Protein AF-A0A2X3CPF1-F1 (afdb_monomer_lite)

InterPro domains:
  IPR004199 Beta galactosidase small chain/ domain 5 [PF02929] (1-70)
  IPR011013 Galactose mutarotase-like domain superfamily [SSF74650] (1-70)
  IPR014718 Glycoside hydrolase-type carbohydrate-binding [G3DSA:2.70.98.10] (1-72)

Organism: Klebsiella pneumoniae (NCBI:txid573)

Structure (mmCIF, N/CA/C/O backbone):
data_AF-A0A2X3CPF1-F1
#
_entry.id   AF-A0A2X3CPF1-F1
#
loop_
_atom_site.group_PDB
_atom_site.id
_atom_site.type_symbol
_atom_site.label_atom_id
_atom_site.label_alt_id
_atom_site.label_comp_id
_atom_site.label_asym_id
_atom_site.label_entity_id
_atom_site.label_seq_id
_atom_site.pdbx_PDB_ins_code
_atom_site.Cartn_x
_atom_site.Cartn_y
_atom_site.Cartn_z
_atom_site.occupancy
_atom_site.B_iso_or_equiv
_atom_site.auth_seq_id
_atom_site.auth_comp_id
_atom_site.auth_asym_id
_atom_site.auth_atom_id
_atom_site.pdbx_PDB_model_num
ATOM 1 N N . MET A 1 1 ? -9.062 -0.746 -3.813 1.00 63.88 1 MET A N 1
ATOM 2 C CA . MET A 1 1 ? -9.757 0.383 -4.472 1.00 63.88 1 MET A CA 1
ATOM 3 C C . MET A 1 1 ? -8.732 1.119 -5.311 1.00 63.88 1 MET A C 1
ATOM 5 O O . MET A 1 1 ? -7.935 1.844 -4.740 1.00 63.88 1 MET A O 1
ATOM 9 N N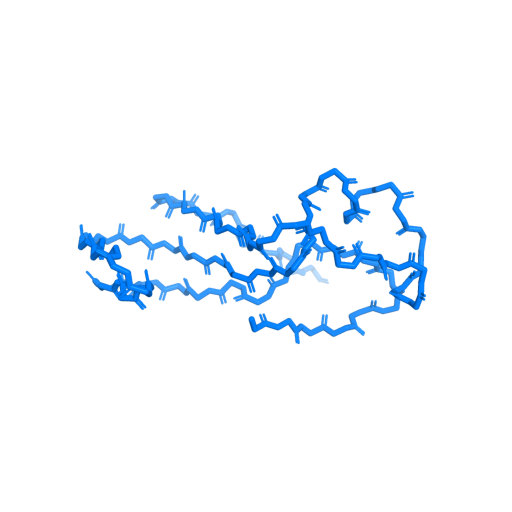 . THR A 1 2 ? -8.698 0.895 -6.622 1.00 70.81 2 THR A N 1
ATOM 10 C CA . THR A 1 2 ? -7.639 1.439 -7.486 1.00 70.81 2 THR A CA 1
ATOM 11 C C . THR A 1 2 ? -8.218 2.323 -8.583 1.00 70.81 2 THR A C 1
ATOM 13 O O . THR A 1 2 ? -9.317 2.058 -9.075 1.00 70.81 2 THR A O 1
ATOM 16 N N . THR A 1 3 ? -7.478 3.367 -8.948 1.00 77.19 3 THR A N 1
ATOM 17 C CA . THR A 1 3 ? -7.723 4.163 -10.152 1.00 77.19 3 THR A CA 1
ATOM 18 C C . THR A 1 3 ? -6.684 3.742 -11.192 1.00 77.19 3 THR A C 1
ATOM 20 O O . THR A 1 3 ? -5.495 3.950 -10.946 1.00 77.19 3 THR A O 1
ATOM 23 N N . PRO A 1 4 ? -7.082 3.154 -12.335 1.00 80.69 4 PRO A N 1
ATOM 24 C CA . PRO A 1 4 ? -6.142 2.605 -13.310 1.00 80.69 4 PRO A CA 1
ATOM 25 C C . PRO A 1 4 ? -5.511 3.719 -14.161 1.00 80.69 4 PRO A C 1
ATOM 27 O O . PRO A 1 4 ? -5.902 3.950 -15.305 1.00 80.69 4 PRO A O 1
ATOM 30 N N . TYR A 1 5 ? -4.544 4.443 -13.597 1.00 86.75 5 TYR A N 1
ATOM 31 C CA . TYR A 1 5 ? -3.727 5.387 -14.361 1.00 86.75 5 TYR A CA 1
ATOM 32 C C . TYR A 1 5 ? -2.926 4.658 -15.442 1.00 86.75 5 TYR A C 1
ATOM 34 O O . TYR A 1 5 ? -2.425 3.565 -15.201 1.00 86.75 5 TYR A O 1
ATOM 42 N N . ILE A 1 6 ? -2.791 5.273 -16.627 1.00 88.94 6 ILE A N 1
ATOM 43 C CA . ILE A 1 6 ? -2.085 4.672 -17.775 1.00 88.94 6 ILE A CA 1
ATOM 44 C C . ILE A 1 6 ? -0.675 4.234 -17.376 1.00 88.94 6 ILE A C 1
ATOM 46 O O . ILE A 1 6 ? -0.310 3.092 -17.649 1.00 88.94 6 ILE A O 1
ATOM 50 N N . PHE A 1 7 ? 0.047 5.125 -16.694 1.00 90.44 7 PHE A N 1
ATOM 51 C CA . PHE A 1 7 ? 1.318 4.857 -16.035 1.00 90.44 7 PHE A CA 1
ATOM 52 C C . PHE A 1 7 ? 1.034 4.518 -14.568 1.00 90.44 7 PHE A C 1
ATOM 54 O O . PHE A 1 7 ? 0.533 5.389 -13.846 1.00 90.44 7 PHE A O 1
ATOM 61 N N . PRO A 1 8 ? 1.280 3.272 -14.135 1.00 90.56 8 PRO A N 1
ATOM 62 C CA . PRO A 1 8 ? 1.059 2.856 -12.760 1.00 90.56 8 PRO A CA 1
ATOM 63 C C . PRO A 1 8 ? 1.832 3.732 -11.769 1.00 90.56 8 PRO A C 1
ATOM 65 O O . PRO A 1 8 ? 3.0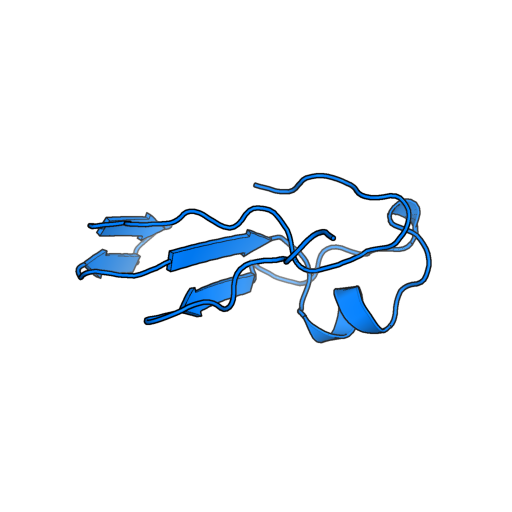27 3.964 -11.902 1.00 90.56 8 PRO A O 1
ATOM 68 N N . THR A 1 9 ? 1.125 4.226 -10.760 1.00 86.56 9 THR A N 1
ATOM 69 C CA . THR A 1 9 ? 1.688 4.926 -9.601 1.00 86.56 9 THR A CA 1
ATOM 70 C C . THR A 1 9 ? 0.870 4.559 -8.374 1.00 86.56 9 THR A C 1
ATOM 72 O O . THR A 1 9 ? -0.231 4.013 -8.501 1.00 86.56 9 THR A O 1
ATOM 75 N N . GLU A 1 10 ? 1.359 4.900 -7.183 1.00 81.06 10 GLU A N 1
ATOM 76 C CA . GLU A 1 10 ? 0.539 4.798 -5.979 1.00 81.06 10 GLU A CA 1
ATOM 77 C C . GLU A 1 10 ? -0.783 5.560 -6.167 1.00 81.06 10 GLU A C 1
ATOM 79 O O . GLU A 1 10 ? -0.824 6.676 -6.695 1.00 81.06 10 GLU A O 1
ATOM 84 N N . ASN A 1 11 ? -1.889 4.907 -5.819 1.00 82.44 11 ASN A N 1
ATOM 85 C CA . ASN A 1 11 ? -3.231 5.434 -6.007 1.00 82.44 11 ASN A CA 1
ATOM 86 C C . ASN A 1 11 ? -4.202 4.813 -4.995 1.00 82.44 11 ASN A C 1
ATOM 88 O O . ASN A 1 11 ? -3.894 3.832 -4.325 1.00 82.44 11 ASN A O 1
ATOM 92 N N . GLY A 1 12 ? -5.398 5.395 -4.887 1.00 84.12 12 GLY A N 1
ATOM 93 C CA . GLY A 1 12 ? -6.451 4.841 -4.035 1.00 84.12 12 GLY A CA 1
ATOM 94 C C . GLY A 1 12 ? -6.285 5.109 -2.538 1.00 84.12 12 GLY A C 1
ATOM 95 O O . GLY A 1 12 ? -7.007 4.497 -1.753 1.00 84.12 12 GLY A O 1
ATOM 96 N N . LEU A 1 13 ? -5.389 6.027 -2.152 1.00 88.88 13 LEU A N 1
ATOM 97 C CA . LEU A 1 13 ? -5.206 6.449 -0.764 1.00 88.88 13 LEU A CA 1
ATOM 98 C C . LEU A 1 13 ? -6.528 6.960 -0.162 1.00 88.88 13 LEU A C 1
ATOM 100 O O . LEU A 1 13 ? -7.313 7.677 -0.799 1.00 88.88 13 LEU A O 1
ATOM 104 N N . ARG A 1 14 ? -6.782 6.557 1.077 1.00 89.81 14 ARG A N 1
ATOM 105 C CA . ARG A 1 14 ? -7.864 7.018 1.941 1.00 89.81 14 ARG A CA 1
ATOM 106 C C . ARG A 1 14 ? -7.227 7.729 3.116 1.00 89.81 14 ARG A C 1
ATOM 108 O O . ARG A 1 14 ? -6.462 7.115 3.851 1.00 89.81 14 ARG A O 1
ATOM 115 N N . CYS A 1 15 ? -7.518 9.016 3.252 1.00 90.38 15 CYS A N 1
ATOM 116 C CA . CYS A 1 15 ? -6.973 9.833 4.327 1.00 90.38 15 CYS A CA 1
ATOM 117 C C . CYS 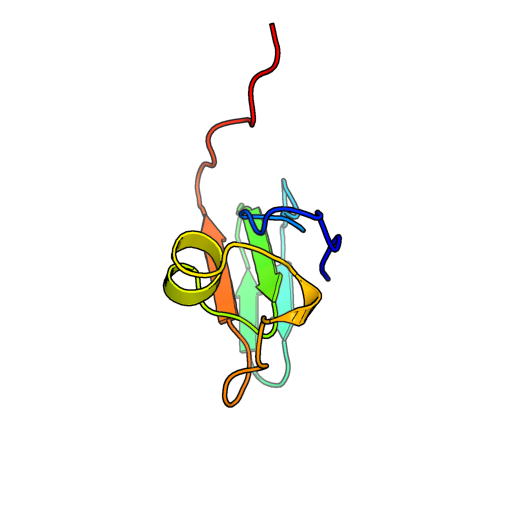A 1 15 ? -7.882 9.817 5.564 1.00 90.38 15 CYS A C 1
ATOM 119 O O . CYS A 1 15 ? -9.013 9.336 5.491 1.00 90.38 15 CYS A O 1
ATOM 121 N N . ASP A 1 16 ? -7.361 10.315 6.687 1.00 90.62 16 ASP A N 1
ATOM 122 C CA . ASP A 1 16 ? -8.066 10.537 7.960 1.00 90.62 16 ASP A CA 1
ATOM 123 C C . ASP A 1 16 ? -8.930 9.350 8.421 1.00 90.62 16 ASP A C 1
ATOM 125 O O . ASP A 1 16 ? -10.050 9.495 8.917 1.00 90.62 16 ASP A O 1
ATOM 129 N N . THR A 1 17 ? -8.413 8.136 8.221 1.00 93.12 17 THR A N 1
ATOM 130 C CA . THR A 1 17 ? -9.110 6.897 8.554 1.00 93.12 17 THR A CA 1
ATOM 131 C C . THR A 1 17 ? -8.976 6.613 10.041 1.00 93.12 17 THR A C 1
ATOM 133 O O . THR A 1 17 ? -7.875 6.635 10.589 1.00 93.12 17 THR A O 1
ATOM 136 N N . GLN A 1 18 ? -10.117 6.325 10.672 1.00 95.00 18 GLN A N 1
ATOM 137 C CA . GLN A 1 18 ? -10.200 5.995 12.096 1.00 95.00 18 GLN A CA 1
ATOM 138 C C . GLN A 1 18 ? -10.141 4.487 12.363 1.00 95.00 18 GLN A C 1
ATOM 140 O O . GLN A 1 18 ? -9.641 4.043 13.398 1.00 95.00 18 GLN A O 1
ATOM 145 N N . ALA A 1 19 ? -10.662 3.698 11.423 1.00 94.94 19 ALA A N 1
ATOM 146 C CA . ALA A 1 19 ? -10.659 2.249 11.487 1.00 94.94 19 ALA A CA 1
ATOM 147 C C . ALA A 1 19 ? -10.656 1.624 10.086 1.00 94.94 19 ALA A C 1
ATOM 149 O O . ALA A 1 19 ? -11.253 2.164 9.152 1.00 94.94 19 ALA A O 1
ATOM 150 N N . LEU A 1 20 ? -10.006 0.470 9.964 1.00 94.94 20 LEU A N 1
ATOM 151 C CA . LEU A 1 20 ? -10.031 -0.399 8.795 1.00 94.94 20 LEU A CA 1
ATOM 152 C C . LEU A 1 20 ? -10.352 -1.825 9.243 1.00 94.94 20 LEU A C 1
ATOM 154 O O . LEU A 1 20 ? -9.585 -2.433 9.991 1.00 94.94 20 LEU A O 1
ATOM 158 N N . ASP A 1 21 ? -11.451 -2.361 8.719 1.00 95.12 21 ASP A N 1
ATOM 159 C CA . ASP A 1 21 ? -11.808 -3.772 8.817 1.00 95.12 21 ASP A CA 1
ATOM 160 C C . ASP A 1 21 ? -11.481 -4.473 7.496 1.00 95.12 21 ASP A C 1
ATOM 162 O O . ASP A 1 21 ? -12.018 -4.127 6.439 1.00 95.12 21 ASP A O 1
ATOM 166 N N . TRP A 1 22 ? -10.596 -5.470 7.546 1.00 92.19 22 TRP A N 1
ATOM 167 C CA . TRP A 1 22 ? -10.227 -6.262 6.375 1.00 92.19 22 TRP A CA 1
ATOM 168 C C . TRP A 1 22 ? -10.113 -7.752 6.703 1.00 92.19 22 TRP A C 1
ATOM 170 O O . TRP A 1 22 ? -9.146 -8.227 7.306 1.00 92.19 22 TRP A O 1
ATOM 180 N N . GLY A 1 23 ? -11.110 -8.526 6.271 1.00 91.19 23 GLY A N 1
ATOM 181 C CA . GLY A 1 23 ? -11.195 -9.949 6.582 1.00 91.19 23 GLY A CA 1
ATOM 182 C C . GLY A 1 23 ? -11.292 -10.177 8.092 1.00 91.19 23 GLY A C 1
ATOM 183 O O . GLY A 1 23 ? -12.319 -9.893 8.694 1.00 91.19 23 GLY A O 1
ATOM 184 N N . ARG A 1 24 ? -10.224 -10.712 8.695 1.00 94.06 24 ARG A N 1
ATOM 185 C CA . ARG A 1 24 ? -10.120 -10.946 10.150 1.00 94.06 24 ARG A CA 1
ATOM 186 C C . ARG A 1 24 ? -9.328 -9.864 10.889 1.00 94.06 24 ARG A C 1
ATOM 188 O O . ARG A 1 24 ? -9.152 -9.971 12.098 1.00 94.06 24 ARG A O 1
ATOM 195 N N . TRP A 1 25 ? -8.811 -8.874 10.169 1.00 92.06 25 TRP A N 1
ATOM 196 C CA . TRP A 1 25 ? -7.987 -7.813 10.729 1.00 92.06 25 TRP A CA 1
ATOM 197 C C . TRP A 1 25 ? -8.837 -6.586 11.029 1.00 92.06 25 TRP A C 1
ATOM 199 O O . TRP A 1 25 ? -9.618 -6.155 10.183 1.00 92.06 25 TRP A O 1
ATOM 209 N N . HIS A 1 26 ? -8.630 -6.026 12.217 1.00 95.50 26 HIS A N 1
ATOM 210 C CA . HIS A 1 26 ? -9.161 -4.737 12.633 1.00 95.50 26 HIS A CA 1
ATOM 211 C C . HIS A 1 26 ? -7.988 -3.836 13.008 1.00 95.50 26 HIS A C 1
ATOM 213 O O . HIS A 1 26 ? -7.145 -4.218 13.825 1.00 95.50 26 HIS A O 1
ATOM 219 N N . ILE A 1 27 ? -7.924 -2.657 12.399 1.00 94.31 27 ILE A N 1
ATOM 220 C CA . ILE A 1 27 ? -6.875 -1.667 12.636 1.00 94.31 27 ILE A CA 1
ATOM 221 C C . ILE A 1 27 ? -7.559 -0.361 13.004 1.00 94.31 27 ILE A C 1
ATOM 223 O O . ILE A 1 27 ? -8.362 0.142 12.228 1.00 94.31 27 ILE A O 1
ATOM 227 N N . SER A 1 28 ? -7.228 0.196 14.165 1.00 96.31 28 SER A N 1
ATOM 228 C CA . SER A 1 28 ? -7.794 1.447 14.675 1.00 96.31 28 SER A CA 1
ATOM 229 C C . SER A 1 28 ? -6.693 2.461 14.971 1.00 96.31 28 SER A C 1
ATOM 231 O O . SER A 1 28 ? -5.642 2.088 15.495 1.00 96.31 28 SER A O 1
ATOM 233 N N . GLY A 1 29 ? -6.938 3.739 14.703 1.00 93.88 29 GLY A N 1
ATOM 234 C CA . GLY A 1 29 ? -5.976 4.815 14.948 1.00 93.88 29 GLY A CA 1
ATOM 235 C C . GLY A 1 29 ? -6.282 6.030 14.085 1.00 93.88 29 GLY A C 1
ATOM 236 O O . GLY A 1 29 ? -7.375 6.137 13.558 1.00 93.88 29 GLY A O 1
ATOM 237 N N . HIS A 1 30 ? -5.324 6.936 13.918 1.00 94.69 30 HIS A N 1
ATOM 238 C CA . HIS A 1 30 ? -5.414 7.988 12.908 1.00 94.69 30 HIS A CA 1
ATOM 239 C C . HIS A 1 30 ? -4.363 7.718 11.840 1.00 94.69 30 HIS A C 1
ATOM 241 O O . HIS A 1 30 ? -3.168 7.872 12.099 1.00 94.69 30 HIS A O 1
ATOM 247 N N . PHE A 1 31 ? -4.800 7.258 10.673 1.00 94.25 31 PHE A N 1
ATOM 248 C CA . PHE A 1 31 ? -3.895 6.827 9.614 1.00 94.25 31 PHE A CA 1
ATOM 249 C C . PHE A 1 31 ? -4.487 7.073 8.229 1.00 94.25 31 PHE A C 1
ATOM 251 O O . PHE A 1 31 ? -5.649 7.456 8.055 1.00 94.25 31 PHE A O 1
ATOM 258 N N . HIS A 1 32 ? -3.662 6.854 7.221 1.00 93.50 32 HIS A N 1
ATOM 259 C CA . HIS A 1 32 ? -4.054 6.792 5.829 1.00 93.50 32 HIS A CA 1
ATOM 260 C C . HIS A 1 32 ? -3.760 5.395 5.307 1.00 93.50 32 HIS A C 1
ATOM 262 O O . HIS A 1 32 ? -2.836 4.734 5.783 1.00 93.50 32 HIS A O 1
ATOM 268 N N . PHE A 1 33 ? -4.555 4.917 4.357 1.00 94.00 33 PHE A N 1
ATOM 269 C CA . PHE A 1 33 ? -4.322 3.590 3.806 1.00 94.00 33 PHE A CA 1
ATOM 270 C C . PHE A 1 33 ? -4.667 3.482 2.330 1.00 94.00 33 PHE A C 1
ATOM 272 O O . PHE A 1 33 ? -5.523 4.203 1.815 1.00 94.00 33 PHE A O 1
ATOM 279 N N . SER A 1 34 ? -4.028 2.537 1.654 1.00 93.06 34 SER A N 1
ATOM 280 C CA . SER A 1 34 ? -4.401 2.095 0.312 1.00 93.06 34 SER A CA 1
ATOM 281 C C . SER A 1 34 ? -4.500 0.570 0.288 1.00 93.06 34 SER A C 1
ATOM 283 O O . SER A 1 34 ? -3.862 -0.123 1.078 1.00 93.06 34 SER A O 1
ATOM 285 N N . VAL A 1 35 ? -5.364 0.042 -0.585 1.00 92.94 35 VAL A N 1
ATOM 286 C CA . VAL A 1 35 ? -5.576 -1.405 -0.749 1.00 92.94 35 VAL A CA 1
ATOM 287 C C . VAL A 1 35 ? -5.602 -1.735 -2.229 1.00 92.94 35 VAL A C 1
ATOM 289 O O . VAL A 1 35 ? -6.478 -1.244 -2.960 1.00 92.94 35 VAL A O 1
ATOM 292 N N . GLN A 1 36 ? -4.683 -2.590 -2.662 1.00 92.81 36 GLN A N 1
ATOM 293 C CA . GLN A 1 36 ? -4.495 -2.927 -4.069 1.00 92.81 36 GLN A CA 1
ATOM 294 C C . GLN A 1 36 ? -4.001 -4.367 -4.274 1.00 92.81 36 GLN A C 1
ATOM 296 O O . GLN A 1 36 ? -3.368 -4.934 -3.389 1.00 92.81 36 GLN A O 1
ATOM 301 N N . PRO A 1 37 ? -4.273 -4.972 -5.443 1.00 93.06 37 PRO A N 1
ATOM 302 C CA . PRO A 1 37 ? -3.802 -6.320 -5.764 1.00 93.06 37 PRO A CA 1
ATOM 303 C C . PRO A 1 37 ? -2.333 -6.364 -6.231 1.00 93.06 37 PRO A C 1
ATOM 305 O O . PRO A 1 37 ? -1.856 -7.423 -6.624 1.00 93.06 37 PRO A O 1
ATOM 308 N N . TRP A 1 38 ? -1.618 -5.235 -6.214 1.00 94.50 38 TRP A N 1
ATOM 309 C CA . TRP A 1 38 ? -0.255 -5.104 -6.734 1.00 94.50 38 TRP A CA 1
ATOM 310 C C . TRP A 1 38 ? 0.684 -4.505 -5.693 1.00 94.50 38 TRP A C 1
ATOM 312 O O . TRP A 1 38 ? 0.292 -3.592 -4.964 1.00 94.50 38 TRP A O 1
ATOM 322 N N . SER A 1 39 ? 1.929 -4.976 -5.649 1.00 93.56 39 SER A N 1
ATOM 323 C CA . SER A 1 39 ? 2.951 -4.405 -4.773 1.00 93.56 39 SER A CA 1
ATOM 324 C C . SER A 1 39 ? 3.408 -3.020 -5.243 1.00 93.56 39 SER A C 1
ATOM 326 O O . SER A 1 39 ? 3.338 -2.682 -6.428 1.00 93.56 39 SER A O 1
ATOM 328 N N . THR A 1 40 ? 3.985 -2.235 -4.327 1.00 91.75 40 THR A N 1
ATOM 329 C CA . THR A 1 40 ? 4.678 -0.981 -4.674 1.00 91.75 40 THR 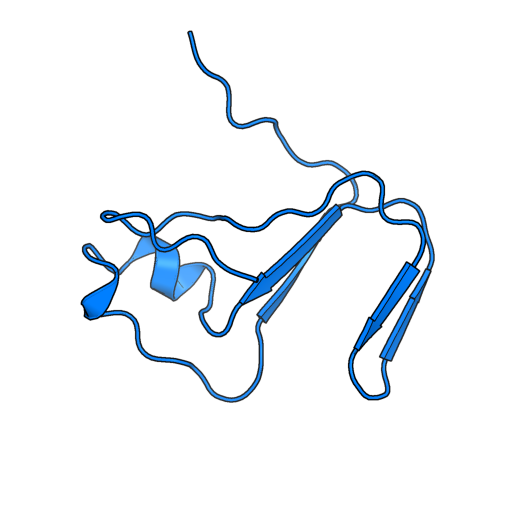A CA 1
ATOM 330 C C . THR A 1 40 ? 5.791 -1.216 -5.695 1.00 91.75 40 THR A C 1
ATOM 332 O O . THR A 1 40 ? 5.970 -0.414 -6.605 1.00 91.75 40 THR 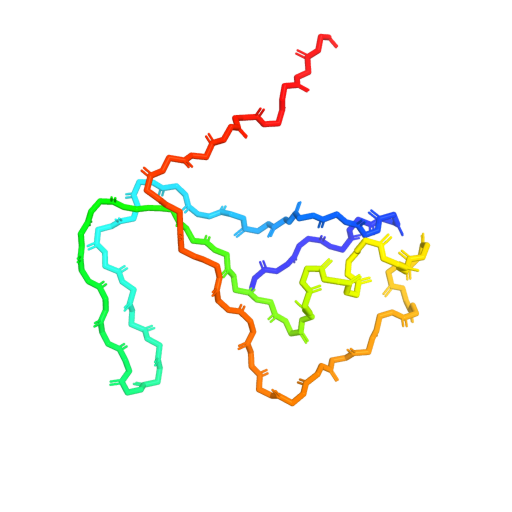A O 1
ATOM 335 N N . ARG A 1 41 ? 6.499 -2.350 -5.601 1.00 94.56 41 ARG A N 1
ATOM 336 C CA . ARG A 1 41 ? 7.514 -2.749 -6.583 1.00 94.56 41 ARG A CA 1
ATOM 337 C C . ARG A 1 41 ? 6.907 -2.864 -7.979 1.00 94.56 41 ARG A C 1
ATOM 339 O O . ARG A 1 41 ? 7.429 -2.273 -8.917 1.00 94.56 41 ARG A O 1
ATOM 346 N N . GLN A 1 42 ? 5.791 -3.579 -8.111 1.00 95.19 42 GLN A N 1
ATOM 347 C CA . GLN A 1 42 ? 5.146 -3.770 -9.404 1.00 95.19 42 GLN A CA 1
ATOM 348 C C . GLN A 1 42 ? 4.620 -2.455 -9.990 1.00 95.19 42 GLN A C 1
ATOM 350 O O . GLN A 1 42 ? 4.778 -2.224 -11.187 1.00 95.19 42 GLN A O 1
ATOM 355 N N . LEU A 1 43 ? 4.064 -1.573 -9.150 1.00 93.38 43 LEU A N 1
ATOM 356 C CA . LEU A 1 43 ? 3.668 -0.224 -9.563 1.00 93.38 43 LEU A CA 1
ATOM 357 C C . LEU A 1 43 ? 4.847 0.593 -10.110 1.00 93.38 43 LEU A C 1
ATOM 359 O O . LEU A 1 43 ? 4.668 1.341 -11.059 1.00 93.38 43 LEU A O 1
ATOM 363 N N . MET A 1 44 ? 6.037 0.468 -9.517 1.00 92.75 44 MET A N 1
ATOM 364 C CA . MET A 1 44 ? 7.227 1.217 -9.943 1.00 92.75 44 MET A CA 1
ATOM 365 C C . MET A 1 44 ? 7.895 0.639 -11.196 1.00 92.75 44 MET A C 1
ATOM 367 O O . MET A 1 44 ? 8.535 1.377 -11.938 1.00 92.75 44 MET A O 1
ATOM 371 N N . GLU A 1 45 ? 7.792 -0.673 -11.408 1.00 95.81 45 GLU A N 1
ATOM 372 C CA . GLU A 1 45 ? 8.513 -1.389 -12.471 1.00 95.81 45 GLU A CA 1
ATOM 373 C C . GLU A 1 45 ? 7.670 -1.618 -13.736 1.00 95.81 45 GLU A C 1
ATOM 375 O O . GLU A 1 45 ? 8.208 -2.005 -14.773 1.00 95.81 45 GLU A O 1
ATOM 380 N N . THR A 1 46 ? 6.356 -1.393 -13.674 1.00 94.62 46 THR A N 1
ATOM 381 C CA . THR A 1 46 ? 5.449 -1.656 -14.796 1.00 94.62 46 THR A CA 1
ATOM 382 C C . THR A 1 46 ? 5.086 -0.370 -15.518 1.00 94.62 46 THR A C 1
ATOM 384 O O . THR A 1 46 ? 4.418 0.490 -14.963 1.00 94.62 46 THR A O 1
ATOM 387 N N . ASP A 1 47 ? 5.424 -0.272 -16.804 1.00 93.88 47 ASP A N 1
ATOM 388 C CA . ASP A 1 47 ? 5.174 0.959 -17.565 1.00 93.88 47 ASP A CA 1
ATOM 389 C C . ASP A 1 47 ? 3.689 1.235 -17.850 1.00 93.88 47 ASP A C 1
ATOM 391 O O . ASP A 1 47 ? 3.321 2.371 -18.129 1.00 93.88 47 ASP A O 1
ATOM 395 N N . HIS A 1 48 ? 2.841 0.201 -17.913 1.00 94.38 48 HIS A N 1
ATOM 396 C CA . HIS A 1 48 ? 1.452 0.330 -18.371 1.00 94.38 48 HIS A CA 1
ATOM 397 C C . HIS A 1 48 ? 0.496 -0.537 -17.554 1.00 94.38 48 HIS A C 1
ATOM 399 O O . HIS A 1 48 ? 0.740 -1.728 -17.376 1.00 94.38 48 HIS A O 1
ATOM 405 N N . TRP A 1 49 ? -0.645 0.030 -17.156 1.00 91.06 49 TRP A N 1
ATOM 406 C CA . TRP A 1 49 ? -1.609 -0.628 -16.261 1.00 91.06 49 TRP A CA 1
ATOM 407 C C . TRP A 1 49 ? -2.059 -2.028 -16.703 1.00 91.06 49 TRP A C 1
ATOM 409 O O . TRP A 1 49 ? -2.207 -2.914 -15.871 1.00 91.06 49 TRP A O 1
ATOM 419 N N . HIS A 1 50 ? -2.246 -2.259 -18.005 1.00 92.50 50 HIS A N 1
ATOM 420 C CA . HIS A 1 50 ? -2.730 -3.546 -18.516 1.00 92.50 50 HIS A CA 1
ATOM 421 C C . HIS A 1 50 ? -1.685 -4.670 -18.416 1.00 92.50 50 HIS A C 1
ATOM 423 O O . HIS A 1 50 ? -2.016 -5.828 -18.655 1.00 92.50 50 HIS A O 1
ATOM 429 N N . LYS A 1 51 ? -0.425 -4.336 -18.105 1.00 94.75 51 LYS A N 1
ATOM 430 C CA . LYS A 1 51 ? 0.654 -5.301 -17.856 1.00 94.75 51 LYS A CA 1
ATOM 431 C C . LYS A 1 51 ? 0.747 -5.707 -16.382 1.00 94.75 51 LYS A C 1
ATOM 433 O O . LYS A 1 51 ? 1.490 -6.632 -16.067 1.00 94.75 51 LYS A O 1
ATOM 438 N N . MET A 1 52 ? 0.017 -5.022 -15.499 1.00 94.12 52 MET A N 1
ATOM 439 C CA . MET A 1 52 ? -0.027 -5.350 -14.081 1.00 94.12 52 MET A CA 1
ATOM 440 C C . MET A 1 52 ? -0.712 -6.709 -13.886 1.00 94.12 52 MET A C 1
ATOM 442 O O . MET A 1 52 ? -1.784 -6.973 -14.430 1.00 94.12 52 MET A O 1
ATOM 446 N N . GLN A 1 53 ? -0.111 -7.560 -13.072 1.00 95.12 53 GLN A N 1
ATOM 447 C CA . GLN A 1 53 ? -0.574 -8.888 -12.702 1.00 95.12 53 GLN A CA 1
ATOM 448 C C . GLN A 1 53 ? -0.884 -8.900 -11.212 1.00 95.12 53 GLN A C 1
ATOM 450 O O . GLN A 1 53 ? -0.019 -8.593 -10.395 1.00 95.12 53 GLN A O 1
ATOM 455 N N . ALA A 1 54 ? -2.126 -9.232 -10.860 1.00 94.50 54 ALA A N 1
ATOM 456 C CA . ALA A 1 54 ? -2.502 -9.388 -9.461 1.00 94.50 54 ALA A CA 1
ATOM 457 C C . ALA A 1 54 ? -1.576 -10.406 -8.779 1.00 94.50 54 ALA A C 1
ATOM 459 O O . ALA A 1 54 ? -1.349 -11.494 -9.308 1.00 94.50 54 ALA A O 1
ATOM 460 N N . GLU A 1 55 ? -1.036 -10.022 -7.631 1.00 95.12 55 GLU A N 1
ATOM 461 C CA . GLU A 1 55 ? -0.198 -10.883 -6.803 1.00 95.12 55 GLU A CA 1
ATOM 462 C C . GLU A 1 55 ? -1.069 -11.666 -5.813 1.00 95.12 55 GLU A C 1
ATOM 464 O O . GLU A 1 55 ? -2.227 -11.312 -5.568 1.00 95.12 55 GLU A O 1
ATOM 469 N N . ASP A 1 56 ? -0.518 -12.731 -5.232 1.00 95.81 56 ASP A N 1
ATOM 470 C CA . ASP A 1 56 ? -1.245 -13.540 -4.258 1.00 95.81 56 ASP A CA 1
ATOM 471 C C . ASP A 1 56 ? -1.630 -12.708 -3.026 1.00 95.81 56 ASP A C 1
ATOM 473 O O . ASP A 1 56 ? -0.786 -12.220 -2.271 1.00 95.81 56 ASP A O 1
ATOM 477 N N . GLY A 1 57 ? -2.938 -12.581 -2.800 1.00 92.62 57 GLY A N 1
ATOM 478 C CA . GLY A 1 57 ? -3.500 -11.839 -1.678 1.00 92.62 57 GLY A CA 1
ATOM 479 C C . GLY A 1 57 ? -3.772 -10.372 -2.001 1.00 92.62 57 GLY A C 1
ATOM 480 O O . GLY A 1 57 ? -4.376 -10.040 -3.020 1.00 92.62 57 GLY A O 1
ATOM 481 N N . VAL A 1 58 ? -3.431 -9.489 -1.063 1.00 93.06 58 VAL A N 1
ATOM 482 C CA . VAL A 1 58 ? -3.666 -8.050 -1.190 1.00 93.06 58 VAL A CA 1
ATOM 483 C C . VAL A 1 58 ? -2.562 -7.270 -0.497 1.00 93.06 58 VAL A C 1
ATOM 485 O O . VAL A 1 58 ? -2.094 -7.650 0.577 1.00 93.06 58 VAL A O 1
ATOM 488 N N . TRP A 1 59 ? -2.195 -6.147 -1.095 1.00 94.38 59 TRP A N 1
ATOM 489 C CA . TRP A 1 59 ? -1.263 -5.191 -0.529 1.00 94.38 59 TRP A CA 1
ATOM 490 C C . TRP A 1 59 ? -2.038 -4.082 0.176 1.00 94.38 59 TRP A C 1
ATOM 492 O O . TRP A 1 59 ? -2.879 -3.416 -0.436 1.00 94.38 59 TRP A O 1
ATOM 502 N N . ILE A 1 60 ? -1.761 -3.914 1.470 1.00 93.44 60 ILE A N 1
ATOM 503 C CA . ILE A 1 60 ? -2.306 -2.850 2.315 1.00 93.44 60 ILE A CA 1
ATOM 504 C C . ILE A 1 60 ? -1.138 -1.978 2.771 1.00 93.44 60 ILE A C 1
ATOM 506 O O . ILE A 1 60 ? -0.264 -2.456 3.494 1.00 93.44 60 ILE A O 1
ATOM 510 N N . THR A 1 61 ? -1.136 -0.711 2.366 1.00 92.50 61 THR A N 1
ATOM 511 C CA . THR A 1 61 ? -0.192 0.298 2.871 1.00 92.50 61 THR A CA 1
ATOM 512 C C . THR A 1 61 ? -0.869 1.072 3.994 1.00 92.50 61 THR A C 1
ATOM 514 O O . THR A 1 61 ? -2.027 1.458 3.844 1.00 92.50 61 THR A O 1
ATOM 517 N N . LEU A 1 62 ? -0.168 1.283 5.110 1.00 92.19 62 LEU A N 1
ATOM 518 C CA . LEU A 1 62 ? -0.641 2.050 6.264 1.00 92.19 62 LEU A CA 1
ATOM 519 C C . LEU A 1 62 ? 0.358 3.167 6.558 1.00 92.19 62 LEU A C 1
ATOM 521 O O . LEU A 1 62 ? 1.482 2.892 6.978 1.00 92.19 62 LEU A O 1
ATOM 525 N N . ASP A 1 63 ? -0.075 4.410 6.390 1.00 90.50 63 ASP A N 1
ATOM 526 C CA . ASP A 1 63 ? 0.755 5.594 6.587 1.00 90.50 63 ASP A CA 1
ATOM 527 C C . ASP A 1 63 ? 0.237 6.417 7.770 1.00 90.50 63 ASP A C 1
ATOM 529 O O . ASP A 1 63 ? -0.945 6.749 7.842 1.00 90.50 63 ASP A O 1
ATOM 533 N N . GLY A 1 64 ? 1.121 6.794 8.698 1.00 84.69 64 GLY A N 1
ATOM 534 C CA . GLY A 1 64 ? 0.776 7.751 9.762 1.00 84.69 64 GLY A CA 1
ATOM 535 C C . GLY A 1 64 ? 0.743 9.202 9.268 1.00 84.69 64 GLY A C 1
ATOM 536 O O . GLY A 1 64 ? -0.017 10.021 9.774 1.00 84.69 64 GLY A O 1
ATOM 537 N N . LEU A 1 65 ? 1.567 9.505 8.264 1.00 79.50 65 LEU A N 1
ATOM 538 C CA . LEU A 1 65 ? 1.629 10.768 7.536 1.00 79.50 65 LEU A CA 1
ATOM 539 C C . LEU A 1 65 ? 1.955 10.430 6.082 1.00 79.50 65 LEU A C 1
ATOM 541 O O . LEU A 1 65 ? 2.832 9.606 5.834 1.00 79.50 65 LEU A O 1
ATOM 545 N N . HIS A 1 66 ? 1.293 11.085 5.134 1.00 74.81 66 HIS A N 1
ATOM 546 C CA . HIS A 1 66 ? 1.538 10.878 3.710 1.00 74.81 66 HIS A CA 1
ATOM 547 C C . HIS A 1 66 ? 1.803 12.222 3.029 1.00 74.81 66 HIS A C 1
ATOM 549 O O . HIS A 1 66 ? 1.077 13.196 3.242 1.00 74.81 66 HIS A O 1
ATOM 555 N N . MET A 1 67 ? 2.857 12.294 2.215 1.00 77.38 67 MET A N 1
ATOM 556 C CA . MET A 1 67 ? 3.180 13.510 1.467 1.00 77.38 67 MET A CA 1
ATOM 557 C C . MET A 1 67 ? 2.143 13.716 0.362 1.00 77.38 67 MET A C 1
ATOM 559 O O . MET A 1 67 ? 1.955 12.850 -0.484 1.00 77.38 67 MET A O 1
ATOM 563 N N . GLY A 1 68 ? 1.471 14.869 0.345 1.00 69.00 68 GLY A N 1
ATOM 564 C CA . GLY A 1 68 ? 0.495 15.173 -0.702 1.00 69.00 68 GLY A CA 1
ATOM 565 C C . GLY A 1 68 ? 1.121 15.119 -2.101 1.00 69.00 68 GLY A C 1
ATOM 566 O O . GLY A 1 68 ? 2.230 15.613 -2.310 1.00 69.00 68 GLY A O 1
ATOM 567 N N . GLY A 1 69 ? 0.393 14.556 -3.070 1.00 64.62 69 GLY A N 1
ATOM 568 C CA . GLY A 1 69 ? 0.769 14.555 -4.486 1.00 64.62 69 GLY A CA 1
ATOM 569 C C . GLY A 1 69 ? 0.679 15.966 -5.063 1.00 64.62 69 GLY A C 1
ATOM 570 O O . GLY A 1 69 ? -0.319 16.326 -5.685 1.00 64.62 69 GLY A O 1
ATOM 571 N N . GLY A 1 70 ? 1.675 16.801 -4.771 1.00 56.72 70 GLY A N 1
ATOM 572 C CA . GLY A 1 70 ? 1.689 18.208 -5.150 1.00 56.72 70 GLY A CA 1
ATOM 573 C C . GLY A 1 70 ? 1.447 18.411 -6.648 1.00 56.72 70 GLY A C 1
ATOM 574 O O . GLY A 1 70 ? 1.978 17.685 -7.487 1.00 56.72 70 GLY A O 1
ATOM 575 N N . ARG A 1 71 ? 0.669 19.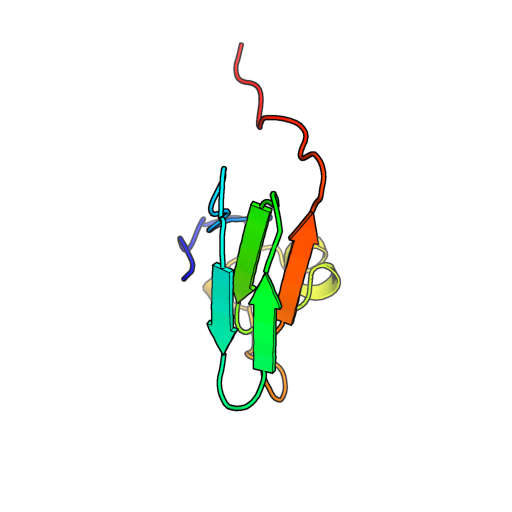442 -6.984 1.00 50.78 71 ARG A N 1
ATOM 576 C CA . ARG A 1 71 ? 0.639 20.037 -8.323 1.00 50.78 71 ARG A CA 1
ATOM 577 C C . ARG A 1 71 ? 1.044 21.505 -8.192 1.00 50.78 71 ARG A C 1
ATOM 579 O O . ARG A 1 71 ? 0.557 22.184 -7.289 1.00 50.78 71 ARG A O 1
ATOM 586 N N . ARG A 1 72 ? 1.955 21.954 -9.055 1.00 43.91 72 ARG A N 1
ATOM 587 C CA . ARG A 1 72 ? 2.091 23.369 -9.421 1.00 43.91 72 ARG A CA 1
ATOM 588 C C . ARG A 1 72 ? 1.249 23.617 -10.660 1.00 43.91 72 ARG A C 1
ATOM 590 O O . ARG A 1 72 ? 1.178 22.678 -11.485 1.00 43.91 72 ARG A O 1
#

Foldseek 3Di:
DADFDQQQDDGAKDAQDQWDDDDPDIDGDGWIKHKAQADNVQSVPDGGSVPDDRDPDMDMDIGNDDDDPDDD

Radius of gyration: 13.13 Å; chains: 1; bounding box: 20×37×34 Å

Sequence (72 aa):
MTTPYIFPTENGLRCDTQALDWGRWHISGHFHFSVQPWSTRQLMETDHWHKMQAEDGVWITLDGLHMGGGRR

pLDDT: mean 88.22, std 10.8, range [43.91, 96.31]

Secondary structure (DSSP, 8-state):
-----SS--S---EEEEEEEEETTEEEEEEEEEEEESS-HHHHHH-SSGGG--PPSS-EEEEESS-------